Protein AF-C8X3F0-F1 (afdb_monomer_lite)

Foldseek 3Di:
DDPVLVVLLVVCVVPDVLSVVLVVLLVVLVVVLVVVVPDPDDDPVRVVVNVVSVVVNVVSVVVSVVVSVVVVVVVD

pLDDT: mean 92.89, std 4.45, range [70.44, 96.69]

Organism: Desulfohalobium retbaense (strain ATCC 49708 / DSM 5692 / JCM 16813 / HR100) (NCBI:txid485915)

Radius of gyration: 14.72 Å; chains: 1; bounding box: 39×18×36 Å

Structure (mmCIF, N/CA/C/O backbone):
data_AF-C8X3F0-F1
#
_entry.id   AF-C8X3F0-F1
#
loop_
_atom_site.group_PDB
_atom_site.id
_atom_site.type_symbol
_atom_site.label_atom_id
_atom_site.label_alt_id
_atom_site.label_comp_id
_atom_site.label_asym_id
_atom_site.label_entity_id
_atom_site.label_seq_id
_atom_site.pdbx_PDB_ins_code
_atom_site.Cartn_x
_atom_site.Cartn_y
_atom_site.Cartn_z
_atom_site.occupancy
_atom_site.B_iso_or_equiv
_atom_site.auth_seq_id
_atom_site.auth_comp_id
_atom_site.auth_asym_id
_atom_site.auth_atom_id
_atom_site.pdbx_PDB_model_num
ATOM 1 N N . MET A 1 1 ? 4.767 5.156 0.391 1.00 74.31 1 MET A N 1
ATOM 2 C CA . MET A 1 1 ? 5.841 4.551 -0.415 1.00 74.31 1 MET A CA 1
ATOM 3 C C . MET A 1 1 ? 6.920 5.596 -0.601 1.00 74.31 1 MET A C 1
ATOM 5 O O . MET A 1 1 ? 6.628 6.776 -0.446 1.00 74.31 1 MET A O 1
ATOM 9 N N . GLU A 1 2 ? 8.147 5.165 -0.817 1.00 86.69 2 GLU A N 1
ATOM 10 C CA . GLU A 1 2 ? 9.283 5.980 -1.209 1.00 86.69 2 GLU A CA 1
ATOM 11 C C . GLU A 1 2 ? 9.136 6.428 -2.669 1.00 86.69 2 GLU A C 1
ATOM 13 O O . GLU A 1 2 ? 8.425 5.814 -3.466 1.00 86.69 2 GLU A O 1
ATOM 18 N N . GLN A 1 3 ? 9.814 7.518 -3.030 1.00 87.81 3 GLN A N 1
ATOM 19 C CA . GLN A 1 3 ? 9.650 8.147 -4.342 1.00 87.81 3 GLN A CA 1
ATOM 20 C C . GLN A 1 3 ? 10.059 7.228 -5.506 1.00 87.81 3 GLN A C 1
ATOM 22 O O . GLN A 1 3 ? 9.406 7.242 -6.545 1.00 87.81 3 GLN A O 1
ATOM 27 N N . TYR A 1 4 ? 11.108 6.417 -5.341 1.00 86.81 4 TYR A N 1
ATOM 28 C CA . TYR A 1 4 ? 11.562 5.504 -6.397 1.00 86.81 4 TYR A CA 1
ATOM 29 C C . TYR A 1 4 ? 10.570 4.359 -6.643 1.00 86.81 4 TYR A C 1
ATOM 31 O O . TYR A 1 4 ? 10.451 3.898 -7.771 1.00 86.81 4 TYR A O 1
ATOM 39 N N . GLU A 1 5 ? 9.837 3.910 -5.616 1.00 89.56 5 GLU A N 1
ATOM 40 C CA . GLU A 1 5 ? 8.806 2.880 -5.779 1.00 89.56 5 GLU A CA 1
ATOM 41 C C . GLU A 1 5 ? 7.702 3.405 -6.703 1.00 89.56 5 GLU A C 1
ATOM 43 O O . GLU A 1 5 ? 7.267 2.710 -7.614 1.00 89.56 5 GLU A O 1
ATOM 48 N N . LEU A 1 6 ? 7.298 4.667 -6.513 1.00 91.81 6 LEU A N 1
ATOM 49 C CA . LEU A 1 6 ? 6.299 5.331 -7.353 1.00 91.81 6 LEU A CA 1
ATOM 50 C C . LEU A 1 6 ? 6.779 5.520 -8.797 1.00 91.81 6 LEU A C 1
ATOM 52 O O . LEU A 1 6 ? 5.985 5.366 -9.726 1.00 91.81 6 LEU A O 1
ATOM 56 N N . ASP A 1 7 ? 8.061 5.832 -8.990 1.00 92.69 7 ASP A N 1
ATOM 57 C CA . ASP A 1 7 ? 8.665 5.953 -10.321 1.00 92.69 7 ASP A CA 1
ATOM 58 C C . ASP A 1 7 ? 8.650 4.608 -11.062 1.00 92.69 7 ASP A C 1
ATOM 60 O O . ASP A 1 7 ? 8.145 4.519 -12.181 1.00 92.69 7 ASP A O 1
ATOM 64 N N . LEU A 1 8 ? 9.078 3.533 -10.391 1.00 93.00 8 LEU A N 1
ATOM 65 C CA . LEU A 1 8 ? 9.056 2.179 -10.945 1.00 93.00 8 LEU A CA 1
ATOM 66 C C . LEU A 1 8 ? 7.629 1.702 -11.248 1.00 93.00 8 LEU A C 1
ATOM 68 O O . LEU A 1 8 ? 7.396 1.124 -12.306 1.00 93.00 8 LEU A O 1
ATOM 72 N N . ILE A 1 9 ? 6.660 1.983 -10.372 1.00 93.88 9 ILE A N 1
ATOM 73 C CA . ILE A 1 9 ? 5.242 1.676 -10.622 1.00 93.88 9 ILE A CA 1
ATOM 74 C C . ILE A 1 9 ? 4.733 2.431 -11.849 1.00 93.88 9 ILE A C 1
ATOM 76 O O . ILE A 1 9 ? 4.043 1.850 -12.678 1.00 93.88 9 ILE A O 1
ATOM 80 N N . THR A 1 10 ? 5.078 3.710 -11.990 1.00 93.12 10 THR A N 1
ATOM 81 C CA . THR A 1 10 ? 4.651 4.521 -13.141 1.00 93.12 10 THR A CA 1
ATOM 82 C C . THR A 1 10 ? 5.279 4.013 -14.437 1.00 93.12 10 THR A C 1
ATOM 84 O O . THR A 1 10 ? 4.630 3.972 -15.475 1.00 93.12 10 THR A O 1
ATOM 87 N N . LYS A 1 11 ? 6.543 3.595 -14.377 1.00 93.12 11 LYS A N 1
ATOM 88 C CA . LYS A 1 11 ? 7.307 3.121 -15.530 1.00 93.12 11 LYS A CA 1
ATOM 89 C C . LYS A 1 11 ? 6.901 1.722 -15.991 1.00 93.12 11 LYS A C 1
ATOM 91 O O . LYS A 1 11 ? 6.810 1.477 -17.193 1.00 93.12 11 LYS A O 1
ATOM 96 N N . TYR A 1 12 ? 6.684 0.807 -15.047 1.00 93.69 12 TYR A N 1
ATOM 97 C CA . TYR A 1 12 ? 6.439 -0.608 -15.329 1.00 93.69 12 TYR A CA 1
ATOM 98 C C . TYR A 1 12 ? 4.986 -1.037 -15.142 1.00 93.69 12 TYR A C 1
ATOM 100 O O . TYR A 1 12 ? 4.627 -2.107 -15.617 1.00 93.69 12 TYR A O 1
ATOM 108 N N . GLY A 1 13 ? 4.126 -0.224 -14.529 1.00 91.38 13 GLY A N 1
ATOM 109 C CA . GLY A 1 13 ? 2.721 -0.567 -14.294 1.00 91.38 13 GLY A CA 1
ATOM 110 C C . GLY A 1 13 ? 1.914 -0.801 -15.574 1.00 91.38 13 GLY A C 1
ATOM 111 O O . GLY A 1 13 ? 0.996 -1.610 -15.575 1.00 91.38 13 GLY A O 1
ATOM 112 N N . ASP A 1 14 ? 2.269 -0.165 -16.691 1.00 89.56 14 ASP A N 1
ATOM 113 C CA . ASP A 1 14 ? 1.634 -0.451 -17.986 1.00 89.56 14 ASP A CA 1
ATOM 114 C C . ASP A 1 14 ? 2.188 -1.712 -18.674 1.00 89.56 14 ASP A C 1
ATOM 116 O O . ASP A 1 14 ? 1.544 -2.265 -19.564 1.00 89.56 14 ASP A O 1
ATOM 120 N N . GLN A 1 15 ? 3.376 -2.175 -18.274 1.00 91.19 15 GLN A N 1
ATOM 121 C CA . GLN A 1 15 ? 4.078 -3.303 -18.900 1.00 91.19 15 GLN A CA 1
ATOM 122 C C . GLN A 1 15 ? 3.925 -4.607 -18.113 1.00 91.19 15 GLN A C 1
ATOM 124 O O . GLN A 1 15 ? 3.875 -5.679 -18.713 1.00 91.19 15 GLN A O 1
ATOM 129 N N . ASP A 1 16 ? 3.855 -4.520 -16.784 1.00 93.19 16 ASP A N 1
ATOM 130 C CA . ASP A 1 16 ? 3.662 -5.644 -15.878 1.00 93.19 16 ASP A CA 1
ATOM 131 C C . ASP A 1 16 ? 2.264 -5.577 -15.238 1.00 93.19 16 ASP A C 1
ATOM 133 O O . ASP A 1 16 ? 2.027 -4.777 -14.321 1.00 93.19 16 ASP A O 1
ATOM 137 N N . PRO A 1 17 ? 1.332 -6.445 -15.677 1.00 92.81 17 PRO A N 1
ATOM 138 C CA . PRO A 1 17 ? 0.004 -6.549 -15.087 1.00 92.81 17 PRO A CA 1
ATOM 139 C C . PRO A 1 17 ? 0.022 -6.816 -13.577 1.00 92.81 17 PRO A C 1
ATOM 141 O O . PRO A 1 17 ? -0.911 -6.411 -12.891 1.00 92.81 17 PRO A O 1
ATOM 144 N N . GLN A 1 18 ? 1.065 -7.463 -13.044 1.00 93.75 18 GLN A N 1
ATOM 145 C CA . GLN A 1 18 ? 1.175 -7.743 -11.611 1.00 93.75 18 GLN A CA 1
ATOM 146 C C . GLN A 1 18 ? 1.454 -6.471 -10.808 1.00 93.75 18 GLN A C 1
ATOM 148 O O . GLN A 1 18 ? 0.826 -6.259 -9.771 1.00 93.75 18 GLN A O 1
ATOM 153 N N . ILE A 1 19 ? 2.346 -5.595 -11.294 1.00 94.56 19 ILE A N 1
ATOM 154 C CA . ILE A 1 19 ? 2.582 -4.277 -10.678 1.00 94.56 19 ILE A CA 1
ATOM 155 C C . ILE A 1 19 ? 1.285 -3.476 -10.685 1.00 94.56 19 ILE A C 1
ATOM 157 O O . ILE A 1 19 ? 0.918 -2.894 -9.663 1.00 94.56 19 ILE A O 1
ATOM 161 N N . LYS A 1 20 ? 0.578 -3.478 -11.820 1.00 94.62 20 LYS A N 1
ATOM 162 C CA . LYS A 1 20 ? -0.697 -2.776 -11.960 1.00 94.62 20 LYS A CA 1
ATOM 163 C C . LYS A 1 20 ? -1.731 -3.264 -10.956 1.00 94.62 20 LYS A C 1
ATOM 165 O O . LYS A 1 20 ? -2.270 -2.455 -10.211 1.00 94.62 20 LYS A O 1
ATOM 170 N N . GLU A 1 21 ? -1.963 -4.572 -10.898 1.00 95.62 21 GLU A N 1
ATOM 171 C CA . GLU A 1 21 ? -2.969 -5.170 -10.019 1.00 95.62 21 GLU A CA 1
ATOM 172 C C . GLU A 1 21 ? -2.653 -4.910 -8.540 1.00 95.62 21 GLU A C 1
ATOM 174 O O . GLU A 1 21 ? -3.521 -4.464 -7.788 1.00 95.62 21 GLU A O 1
ATOM 179 N N . LEU A 1 22 ? -1.396 -5.103 -8.123 1.00 95.31 22 LEU A N 1
ATOM 180 C CA . LEU A 1 22 ? -0.960 -4.832 -6.749 1.00 95.31 22 LEU A CA 1
ATOM 181 C C . LEU A 1 22 ? -1.083 -3.346 -6.386 1.00 95.31 22 LEU A C 1
ATOM 183 O O . LEU A 1 22 ? -1.431 -3.008 -5.251 1.00 95.31 22 LEU A O 1
ATOM 187 N N . TRP A 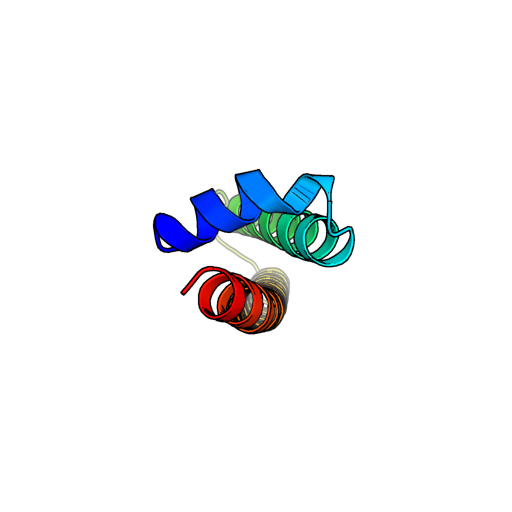1 23 ? -0.811 -2.451 -7.336 1.00 95.12 23 TRP A N 1
ATOM 188 C CA . TRP A 1 23 ? -0.954 -1.013 -7.137 1.00 95.12 23 TRP A CA 1
ATOM 189 C C . TRP A 1 23 ? -2.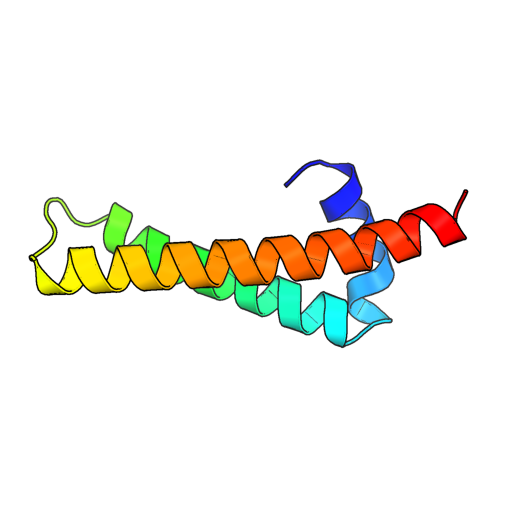421 -0.575 -7.070 1.00 95.12 23 TRP A C 1
ATOM 191 O O . TRP A 1 23 ? -2.798 0.200 -6.189 1.00 95.12 23 TRP A O 1
ATOM 201 N N . GLU A 1 24 ? -3.280 -1.109 -7.934 1.00 95.38 24 GLU A N 1
ATOM 202 C CA . GLU A 1 24 ? -4.722 -0.863 -7.886 1.00 95.38 24 GLU A CA 1
ATOM 203 C C . GLU A 1 24 ? -5.341 -1.405 -6.589 1.00 95.38 24 GLU A C 1
ATOM 205 O O . GLU A 1 24 ? -6.138 -0.707 -5.952 1.00 95.38 24 GLU A O 1
ATOM 210 N N . GLU A 1 25 ? -4.927 -2.595 -6.137 1.00 95.44 25 GLU A N 1
ATOM 211 C CA . GLU A 1 25 ? -5.323 -3.140 -4.835 1.00 95.44 25 GLU A CA 1
ATOM 212 C C . GLU A 1 25 ? -4.884 -2.208 -3.698 1.00 95.44 25 GLU A C 1
ATOM 214 O O . GLU A 1 25 ? -5.691 -1.884 -2.822 1.00 95.44 25 GLU A O 1
ATOM 219 N N . HIS A 1 26 ? -3.639 -1.717 -3.730 1.00 94.81 26 HIS A N 1
ATOM 220 C CA . HIS A 1 26 ? -3.135 -0.765 -2.743 1.00 94.81 26 HIS A CA 1
ATOM 221 C C . HIS A 1 26 ? -4.026 0.478 -2.649 1.00 94.81 26 HIS A C 1
ATOM 223 O O . HIS A 1 26 ? -4.494 0.814 -1.559 1.00 94.81 26 HIS A O 1
ATOM 229 N N . LEU A 1 27 ? -4.303 1.127 -3.785 1.00 94.62 27 LEU A N 1
ATOM 230 C CA . LEU A 1 27 ? -5.143 2.326 -3.854 1.00 94.62 27 LEU A CA 1
ATOM 231 C C . LEU A 1 27 ? -6.579 2.052 -3.391 1.00 94.62 27 LEU A C 1
ATOM 233 O O . LEU A 1 27 ? -7.192 2.889 -2.727 1.00 94.62 27 LEU A O 1
ATOM 237 N N . SER A 1 28 ? -7.124 0.880 -3.719 1.00 96.25 28 SER A N 1
ATOM 238 C CA . SER A 1 28 ? -8.465 0.474 -3.294 1.00 96.25 28 SER A CA 1
ATOM 239 C C . SER A 1 28 ? -8.555 0.328 -1.771 1.00 96.25 28 SER A C 1
ATOM 241 O O . SER A 1 28 ? -9.460 0.881 -1.142 1.00 96.25 28 SER A O 1
ATOM 243 N N . LEU A 1 29 ? -7.567 -0.332 -1.157 1.00 95.25 29 LEU A N 1
ATOM 244 C CA . LEU A 1 29 ? -7.485 -0.492 0.296 1.00 95.25 29 LEU A CA 1
ATOM 245 C C . LEU A 1 29 ? -7.223 0.842 1.012 1.00 95.25 29 LEU A C 1
ATOM 247 O O . LEU A 1 29 ? -7.739 1.047 2.111 1.00 95.25 29 LEU A O 1
ATOM 251 N N . GLU A 1 30 ? -6.461 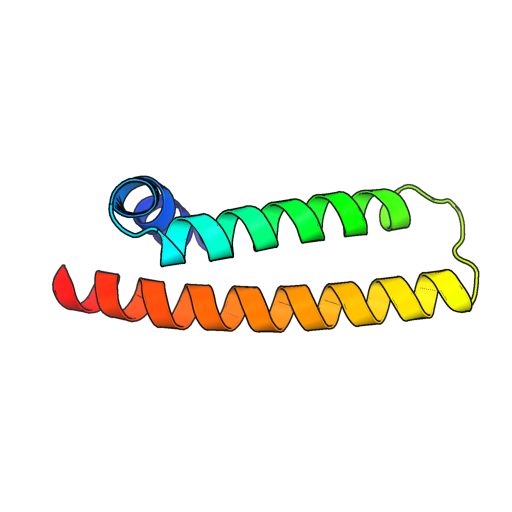1.767 0.415 1.00 94.69 30 GLU A N 1
ATOM 252 C CA . GLU A 1 30 ? -6.308 3.127 0.955 1.00 94.69 30 GLU A CA 1
ATOM 253 C C . GLU A 1 30 ? -7.636 3.876 0.991 1.00 94.69 30 GLU A C 1
ATOM 255 O O . GLU A 1 30 ? -8.030 4.346 2.059 1.00 94.69 30 GLU A O 1
ATOM 260 N N . ARG A 1 31 ? -8.377 3.889 -0.122 1.00 95.88 31 ARG A N 1
ATOM 261 C CA . ARG A 1 31 ? -9.704 4.520 -0.188 1.00 95.88 31 ARG A CA 1
ATOM 262 C C . ARG A 1 31 ? -10.674 3.920 0.823 1.00 95.88 31 ARG A C 1
ATOM 264 O O . ARG A 1 31 ? -11.493 4.631 1.403 1.00 95.88 31 ARG A O 1
ATOM 271 N N . GLU A 1 32 ? -10.610 2.609 1.036 1.00 94.19 32 GLU A N 1
ATOM 272 C CA . GLU A 1 32 ? -11.450 1.942 2.026 1.00 94.19 32 GLU A CA 1
ATOM 273 C C . GLU A 1 32 ? -11.077 2.359 3.457 1.00 94.19 32 GLU A C 1
ATOM 275 O O . GLU A 1 32 ? -11.960 2.695 4.246 1.00 94.19 32 GLU A O 1
ATOM 280 N N . LEU A 1 33 ? -9.781 2.451 3.780 1.00 95.06 33 LEU A N 1
ATOM 281 C CA . LEU A 1 33 ? -9.315 2.969 5.071 1.00 95.06 33 LEU A CA 1
ATOM 282 C C . LEU A 1 33 ? -9.688 4.435 5.295 1.00 95.06 33 LEU A C 1
ATOM 284 O O . LEU A 1 33 ? -10.047 4.790 6.418 1.00 95.06 33 LEU A O 1
ATOM 288 N N . GLU A 1 34 ? -9.650 5.273 4.259 1.00 95.31 34 GLU A N 1
ATOM 289 C CA . GLU A 1 34 ? -10.079 6.671 4.346 1.00 95.31 34 GLU A CA 1
ATOM 290 C C . GLU A 1 34 ? -11.555 6.787 4.743 1.00 95.31 34 GLU A C 1
ATOM 292 O O . GLU A 1 34 ? -11.915 7.650 5.544 1.00 95.31 34 GLU A O 1
ATOM 297 N N . ARG A 1 35 ? -12.424 5.886 4.266 1.00 94.25 35 ARG A N 1
ATOM 298 C CA . ARG A 1 35 ? -13.840 5.863 4.680 1.00 94.25 35 ARG A CA 1
ATOM 299 C C . ARG A 1 35 ? -14.003 5.603 6.174 1.00 94.25 35 ARG A C 1
ATOM 301 O O . ARG A 1 35 ? -14.908 6.166 6.783 1.00 94.25 35 ARG A O 1
ATOM 308 N N . PHE A 1 36 ? -13.147 4.769 6.762 1.00 93.69 36 PHE A N 1
ATOM 309 C CA . PHE A 1 36 ? -13.132 4.548 8.209 1.00 93.69 36 PHE A CA 1
ATOM 310 C C . PHE A 1 36 ? -12.494 5.723 8.957 1.00 93.69 36 PHE A C 1
ATOM 312 O O . PHE A 1 36 ? -13.005 6.122 9.997 1.00 93.69 36 PHE A O 1
ATOM 319 N N . ALA A 1 37 ? -11.427 6.319 8.421 1.00 90.38 37 ALA A N 1
ATOM 320 C CA . ALA A 1 37 ? -10.738 7.452 9.041 1.00 90.38 37 ALA A CA 1
ATOM 321 C C . ALA A 1 37 ? -11.597 8.728 9.109 1.00 90.38 37 ALA A C 1
ATOM 323 O O . ALA A 1 37 ? -11.439 9.519 10.032 1.00 90.38 37 ALA A O 1
ATOM 324 N N . ASN A 1 38 ? -12.521 8.914 8.162 1.00 94.50 38 ASN A N 1
ATOM 325 C CA . ASN A 1 38 ? -13.449 10.049 8.146 1.00 94.50 38 ASN A CA 1
ATOM 326 C C . ASN A 1 38 ? -14.616 9.915 9.142 1.00 94.50 38 ASN A C 1
ATOM 328 O O . ASN A 1 38 ? -15.388 10.860 9.312 1.00 94.50 38 ASN A O 1
ATOM 332 N N . LYS A 1 39 ? -14.788 8.757 9.790 1.00 93.62 39 LYS A N 1
ATOM 333 C CA . LYS A 1 39 ? -15.847 8.571 10.786 1.00 93.62 39 LYS A CA 1
ATOM 334 C C . LYS A 1 39 ? -15.400 9.131 12.142 1.00 93.62 39 LYS A C 1
ATOM 336 O O . LYS A 1 39 ? -14.273 8.874 12.556 1.00 93.62 39 LYS A O 1
ATOM 341 N N . PRO A 1 40 ? -16.281 9.836 12.878 1.00 91.88 40 PRO A N 1
ATOM 342 C CA . PRO A 1 40 ? -15.946 10.375 14.198 1.00 91.88 40 PRO A CA 1
ATOM 343 C C . PRO A 1 40 ? -15.701 9.280 15.247 1.00 91.88 40 PRO A C 1
ATOM 345 O O . PRO A 1 40 ? -14.975 9.498 16.212 1.00 91.88 40 PRO A O 1
ATOM 348 N N . PHE A 1 41 ? -16.305 8.106 15.065 1.00 93.31 41 PHE A N 1
ATOM 349 C CA . PHE A 1 41 ? -16.080 6.910 15.868 1.00 93.31 41 PHE A CA 1
ATOM 350 C C . PHE A 1 41 ? -16.335 5.666 15.013 1.00 93.31 41 PHE A C 1
ATOM 352 O O . PHE A 1 41 ? -17.085 5.717 14.036 1.00 93.31 41 PHE A O 1
ATOM 359 N N . LEU A 1 42 ? -15.714 4.551 15.393 1.00 95.00 42 LEU A N 1
ATOM 360 C CA . LEU A 1 42 ? -15.904 3.243 14.770 1.00 95.00 42 LEU A CA 1
ATOM 361 C C . LEU A 1 42 ? -16.567 2.301 15.775 1.00 95.00 42 LEU A C 1
ATOM 363 O O . LEU A 1 42 ? -16.228 2.312 16.956 1.00 95.00 42 LEU A O 1
ATOM 367 N N . SER A 1 43 ? -17.507 1.481 15.313 1.00 96.12 43 SER A N 1
ATOM 368 C CA . SER A 1 43 ? -18.010 0.342 16.086 1.00 96.12 43 SER A CA 1
ATOM 369 C C . SER A 1 43 ? -16.946 -0.763 16.205 1.00 96.12 43 SER A C 1
ATOM 371 O O . SER A 1 43 ? -16.045 -0.839 15.364 1.00 96.12 43 SER A O 1
ATOM 373 N N . PRO A 1 44 ? -17.061 -1.689 17.177 1.00 95.69 44 PRO A N 1
ATOM 374 C CA . PRO A 1 44 ? -16.117 -2.804 17.325 1.00 95.69 44 PRO A CA 1
ATOM 375 C C . PRO A 1 44 ? -15.956 -3.662 16.058 1.00 95.69 44 PRO A C 1
ATOM 377 O O . PRO A 1 44 ? -14.877 -4.193 15.773 1.00 95.69 44 PRO A O 1
ATOM 380 N N . GLN A 1 45 ? -17.031 -3.796 15.278 1.00 95.69 45 GLN A N 1
ATOM 381 C CA . GLN A 1 45 ? -17.031 -4.489 13.993 1.00 95.69 45 GLN A CA 1
ATOM 382 C C . GLN A 1 45 ? -16.206 -3.716 12.961 1.00 95.69 45 GLN A C 1
ATOM 384 O O . GLN A 1 45 ? -15.336 -4.297 12.316 1.00 95.69 45 GLN A O 1
ATOM 389 N N . GLU A 1 46 ? -16.418 -2.406 12.850 1.00 94.81 46 GLU A N 1
ATOM 390 C CA . GLU A 1 46 ? -15.675 -1.549 11.921 1.00 94.81 46 GLU A CA 1
ATOM 391 C C . GLU A 1 46 ? -14.194 -1.439 12.294 1.00 94.81 46 GLU A C 1
ATOM 393 O O . GLU A 1 46 ? -13.338 -1.454 11.415 1.00 94.81 46 GLU A O 1
ATOM 398 N N . GLU A 1 47 ? -13.859 -1.394 13.585 1.00 95.12 47 GLU A N 1
ATOM 399 C CA . GLU A 1 47 ? -12.470 -1.468 14.045 1.00 95.12 47 GLU A CA 1
ATOM 400 C C . GLU A 1 47 ? -11.803 -2.787 13.640 1.00 95.12 47 GLU A C 1
ATOM 402 O O . GLU A 1 47 ? -10.631 -2.806 13.248 1.00 95.12 47 GLU A O 1
ATOM 407 N N . SER A 1 48 ? -12.540 -3.898 13.725 1.00 96.19 48 SER A N 1
ATOM 408 C CA . SER A 1 48 ? -12.045 -5.212 13.307 1.00 96.19 48 SER A CA 1
ATOM 409 C C . SER A 1 48 ? -11.818 -5.252 11.796 1.00 96.19 48 SER A C 1
ATOM 411 O O . SER A 1 48 ? -10.722 -5.608 11.363 1.00 96.19 48 SER A O 1
ATOM 413 N N . GLN A 1 49 ? -12.779 -4.768 11.005 1.00 95.50 49 GLN A N 1
ATOM 414 C CA . GLN A 1 49 ? -12.641 -4.646 9.550 1.00 95.50 49 GLN A CA 1
ATOM 415 C C . GLN A 1 49 ? -11.467 -3.738 9.164 1.00 95.50 49 GLN A C 1
ATOM 417 O O . GLN A 1 49 ? -10.635 -4.114 8.341 1.00 95.50 49 GLN A O 1
ATOM 422 N N . MET A 1 50 ? -11.320 -2.576 9.810 1.00 95.94 50 MET A N 1
ATOM 423 C CA . MET A 1 50 ? -10.196 -1.666 9.576 1.00 95.94 50 MET A CA 1
ATOM 424 C C . MET A 1 50 ? -8.850 -2.355 9.846 1.00 95.94 50 MET A C 1
ATOM 426 O O . MET A 1 50 ? -7.889 -2.161 9.098 1.00 95.94 50 MET A O 1
ATOM 430 N N . LYS A 1 51 ? -8.757 -3.179 10.899 1.00 96.00 51 LYS A N 1
ATOM 431 C CA . LYS A 1 51 ? -7.551 -3.971 11.194 1.00 96.00 51 LYS A CA 1
ATOM 432 C C . LYS A 1 51 ? -7.278 -5.011 10.108 1.00 96.00 51 LYS A C 1
ATOM 434 O O . LYS A 1 51 ? -6.121 -5.172 9.720 1.00 96.00 51 LYS A O 1
ATOM 439 N N . GLU A 1 52 ? -8.300 -5.696 9.606 1.00 96.38 52 GLU A N 1
ATOM 440 C CA . GLU A 1 52 ? -8.153 -6.654 8.504 1.00 96.38 52 GLU A CA 1
ATOM 441 C C . GLU A 1 52 ? -7.677 -5.976 7.216 1.00 96.38 52 GLU A C 1
ATOM 443 O O . GLU A 1 52 ? -6.729 -6.446 6.585 1.00 96.38 52 GLU A O 1
ATOM 448 N N . ILE A 1 53 ? -8.247 -4.820 6.876 1.00 95.88 53 ILE A N 1
ATOM 449 C CA . ILE A 1 53 ? -7.846 -4.027 5.707 1.00 95.88 53 ILE A CA 1
ATOM 450 C C . ILE A 1 53 ? -6.394 -3.560 5.843 1.00 95.88 53 ILE A C 1
ATOM 452 O O . ILE A 1 53 ? -5.615 -3.698 4.902 1.00 95.88 53 ILE A O 1
ATOM 456 N N . LYS A 1 54 ? -5.977 -3.086 7.026 1.00 95.38 54 LYS A N 1
ATOM 457 C CA . LYS A 1 54 ? -4.572 -2.721 7.291 1.00 95.38 54 LYS A CA 1
ATOM 458 C C . LYS A 1 54 ? -3.620 -3.902 7.096 1.00 95.38 54 LYS A C 1
ATOM 460 O O . LYS A 1 54 ? -2.554 -3.721 6.512 1.00 95.38 54 LYS A O 1
ATOM 465 N N . LYS A 1 55 ? -3.995 -5.105 7.549 1.00 96.69 55 LYS A N 1
ATOM 466 C CA . LYS A 1 55 ? -3.195 -6.326 7.343 1.00 96.69 55 LYS A CA 1
ATOM 467 C C . LYS A 1 55 ? -3.078 -6.678 5.862 1.00 96.69 55 LYS A C 1
ATOM 469 O O . LYS A 1 55 ? -1.972 -6.930 5.393 1.00 96.69 55 LYS A O 1
ATOM 474 N N . ARG A 1 56 ? -4.194 -6.650 5.126 1.00 95.00 56 ARG A N 1
ATOM 475 C CA . ARG A 1 56 ? -4.211 -6.886 3.674 1.00 95.00 56 ARG A CA 1
ATOM 476 C C . ARG A 1 56 ? -3.337 -5.874 2.941 1.00 95.00 56 ARG A C 1
ATOM 478 O O . ARG A 1 56 ? -2.474 -6.272 2.169 1.00 95.00 56 ARG A O 1
ATOM 485 N N . LYS A 1 57 ? -3.477 -4.587 3.270 1.00 94.12 57 LYS A N 1
ATOM 486 C CA . LYS A 1 57 ? -2.674 -3.508 2.684 1.00 94.12 57 LYS A CA 1
ATOM 487 C C . LYS A 1 57 ? -1.184 -3.710 2.945 1.00 94.12 57 LYS A C 1
ATOM 489 O O . LYS A 1 57 ? -0.381 -3.506 2.042 1.00 94.12 57 LYS A O 1
ATOM 494 N N . LEU A 1 58 ? -0.808 -4.107 4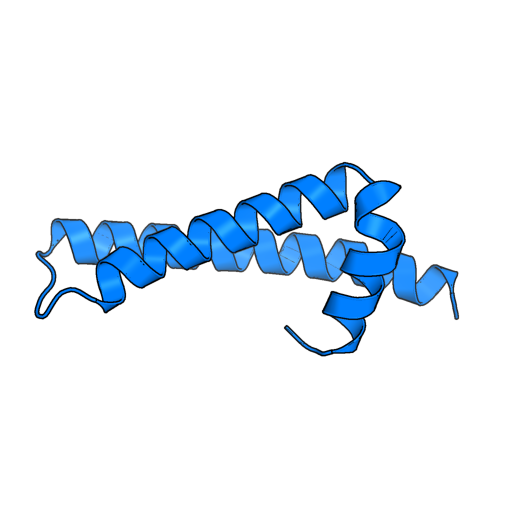.163 1.00 95.44 58 LEU A N 1
ATOM 495 C CA . LEU A 1 58 ? 0.587 -4.391 4.493 1.00 95.44 58 LEU A CA 1
ATOM 496 C C . LEU A 1 58 ? 1.129 -5.553 3.652 1.00 95.44 58 LEU A C 1
ATOM 498 O O . LEU A 1 58 ? 2.188 -5.411 3.055 1.00 95.44 58 LEU A O 1
ATOM 502 N N . ALA A 1 59 ? 0.381 -6.654 3.551 1.00 95.12 59 ALA A N 1
ATOM 503 C CA . ALA A 1 59 ? 0.784 -7.810 2.755 1.00 95.12 59 ALA A CA 1
ATOM 504 C C . ALA A 1 59 ? 0.911 -7.480 1.256 1.00 95.12 59 ALA A C 1
ATOM 506 O O . ALA A 1 59 ? 1.898 -7.862 0.632 1.00 95.12 59 ALA A O 1
ATOM 507 N N . GLY A 1 60 ? -0.052 -6.748 0.686 1.00 93.69 60 GLY A N 1
ATOM 508 C CA . GLY A 1 60 ? -0.003 -6.295 -0.708 1.00 93.69 60 GLY A CA 1
ATOM 509 C C . GLY A 1 60 ? 1.163 -5.340 -0.965 1.00 93.69 60 GLY A C 1
ATOM 510 O O . GLY A 1 60 ? 1.888 -5.500 -1.943 1.00 93.69 60 GLY A O 1
ATOM 511 N N . LYS A 1 61 ? 1.421 -4.407 -0.036 1.00 93.06 61 LYS A N 1
ATOM 512 C CA . LYS A 1 61 ? 2.580 -3.508 -0.108 1.00 93.06 61 LYS A CA 1
ATOM 513 C C . LYS A 1 61 ? 3.899 -4.284 -0.095 1.00 93.06 61 LYS A C 1
ATOM 515 O O . LYS A 1 61 ? 4.759 -3.974 -0.907 1.00 93.06 61 LYS A O 1
ATOM 520 N N . SER A 1 62 ? 4.061 -5.269 0.790 1.00 94.69 62 SER A N 1
ATOM 521 C CA . SER A 1 62 ? 5.281 -6.087 0.838 1.00 94.69 62 SER A CA 1
ATOM 522 C C . SER A 1 62 ? 5.517 -6.825 -0.480 1.00 94.69 62 SER A C 1
ATOM 524 O O . SER A 1 62 ? 6.604 -6.737 -1.029 1.00 94.69 62 SER A O 1
ATOM 526 N N . LYS A 1 63 ? 4.476 -7.443 -1.053 1.00 95.19 63 LYS A N 1
ATOM 527 C CA . LYS A 1 63 ? 4.579 -8.099 -2.368 1.00 95.19 63 LYS A CA 1
ATOM 528 C C . LYS A 1 63 ? 4.975 -7.131 -3.481 1.00 95.19 63 LYS A C 1
ATOM 530 O O . LYS A 1 63 ? 5.799 -7.470 -4.323 1.00 95.19 63 LYS A O 1
ATOM 535 N N . LEU A 1 64 ? 4.382 -5.935 -3.489 1.00 94.25 64 LEU A N 1
ATOM 536 C CA . LEU A 1 64 ? 4.726 -4.900 -4.459 1.00 94.25 64 LEU A CA 1
ATOM 537 C C . LEU A 1 64 ? 6.181 -4.451 -4.282 1.00 94.25 64 LEU A C 1
ATOM 539 O O . LEU A 1 64 ? 6.889 -4.301 -5.266 1.00 94.25 64 LEU A O 1
ATOM 543 N N . GLN A 1 65 ? 6.647 -4.304 -3.042 1.00 93.56 65 GLN A N 1
ATOM 544 C CA . GLN A 1 65 ? 8.038 -3.972 -2.734 1.00 93.56 65 GLN A CA 1
ATOM 545 C C . GLN A 1 65 ? 9.024 -5.015 -3.249 1.00 93.56 65 GLN A C 1
ATOM 547 O O . GLN A 1 65 ? 9.970 -4.650 -3.944 1.00 93.56 65 GLN A O 1
ATOM 552 N N . ASP A 1 66 ? 8.772 -6.293 -2.967 1.00 94.50 66 ASP A N 1
ATOM 553 C CA . ASP A 1 66 ? 9.610 -7.392 -3.450 1.00 94.50 66 ASP A CA 1
ATOM 554 C C . ASP A 1 66 ? 9.682 -7.392 -4.985 1.00 94.50 66 ASP A C 1
ATOM 556 O O . ASP A 1 66 ? 10.758 -7.524 -5.567 1.00 94.50 66 ASP A O 1
ATOM 560 N N . LEU A 1 67 ? 8.546 -7.165 -5.654 1.00 94.06 67 LEU A N 1
ATOM 561 C CA . LEU A 1 67 ? 8.484 -7.085 -7.111 1.00 94.06 67 LEU A CA 1
ATOM 562 C C . LEU A 1 67 ? 9.290 -5.896 -7.654 1.00 94.06 67 LEU A C 1
ATOM 564 O O . LEU A 1 67 ? 10.107 -6.066 -8.556 1.00 94.06 67 LEU A O 1
ATOM 568 N N . LEU A 1 68 ? 9.104 -4.697 -7.098 1.00 93.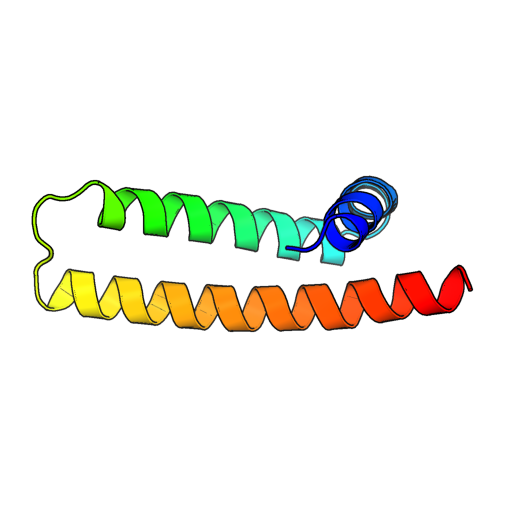44 68 LEU A N 1
ATOM 569 C CA . LEU A 1 68 ? 9.824 -3.496 -7.533 1.00 93.44 68 LEU A CA 1
ATOM 570 C C . LEU A 1 68 ? 11.330 -3.592 -7.260 1.00 93.44 68 LEU A C 1
ATOM 572 O O . LEU A 1 68 ? 12.120 -3.042 -8.028 1.00 93.44 68 LEU A O 1
ATOM 576 N N . GLU A 1 69 ? 11.748 -4.301 -6.210 1.00 93.12 69 GLU A N 1
ATOM 577 C CA . GLU A 1 69 ? 13.164 -4.545 -5.942 1.00 93.12 69 GLU A CA 1
ATOM 578 C C . GLU A 1 69 ? 13.820 -5.363 -7.065 1.00 93.12 69 GLU A C 1
ATOM 580 O O . GLU A 1 69 ? 14.934 -5.048 -7.488 1.00 93.12 69 GLU A O 1
ATOM 585 N N . GLU A 1 70 ? 13.120 -6.355 -7.615 1.00 91.88 70 GLU A N 1
ATOM 586 C CA . GLU A 1 70 ? 13.610 -7.126 -8.761 1.00 91.88 70 GLU A CA 1
ATOM 587 C C . GLU A 1 70 ? 13.756 -6.255 -10.014 1.00 91.88 70 GLU A C 1
ATOM 589 O O . GLU A 1 70 ? 14.748 -6.371 -10.736 1.00 91.88 70 GLU A O 1
ATOM 594 N N . TYR A 1 71 ? 12.821 -5.330 -10.254 1.00 90.50 71 TYR A N 1
ATOM 595 C CA . TYR A 1 71 ? 12.950 -4.343 -11.330 1.00 90.50 71 TYR A CA 1
ATOM 596 C C . TYR A 1 71 ? 14.135 -3.408 -11.101 1.00 90.50 71 TYR A C 1
ATOM 598 O O . TYR A 1 71 ? 14.946 -3.218 -12.004 1.00 90.50 71 TYR A O 1
ATOM 606 N N . ARG A 1 72 ? 14.305 -2.903 -9.877 1.00 89.50 72 ARG A N 1
ATOM 607 C CA . ARG A 1 72 ? 15.445 -2.059 -9.509 1.00 89.50 72 ARG A CA 1
ATOM 608 C C . ARG A 1 72 ? 16.781 -2.762 -9.753 1.00 89.50 72 ARG A C 1
ATOM 610 O O . ARG A 1 72 ? 17.695 -2.136 -10.276 1.00 89.50 72 ARG A O 1
ATOM 617 N N . LYS A 1 73 ? 16.903 -4.046 -9.394 1.00 90.75 73 LYS A N 1
ATOM 618 C CA . LYS A 1 73 ? 18.118 -4.846 -9.641 1.00 90.75 73 LYS A CA 1
ATOM 619 C C . LYS A 1 73 ? 18.38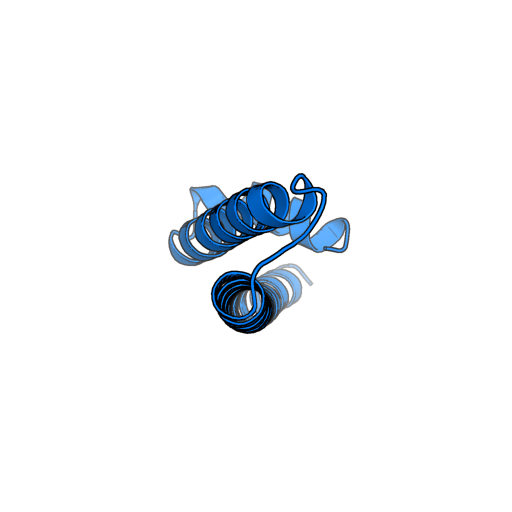7 -5.071 -11.127 1.00 90.75 73 LYS A C 1
ATOM 621 O O . LYS A 1 73 ? 19.542 -5.207 -11.500 1.00 90.75 73 LYS A O 1
ATOM 626 N N . ARG A 1 74 ? 17.350 -5.134 -11.968 1.00 86.56 74 ARG A N 1
ATOM 627 C CA . ARG A 1 74 ? 17.501 -5.268 -13.429 1.00 86.56 74 ARG A CA 1
ATOM 628 C C . ARG A 1 74 ? 17.983 -3.982 -14.101 1.00 86.56 74 ARG A C 1
ATOM 630 O O . ARG A 1 74 ? 18.549 -4.063 -15.185 1.00 86.56 74 ARG A O 1
ATOM 637 N N . GLU A 1 75 ? 17.719 -2.824 -13.497 1.00 78.25 75 GLU A N 1
ATOM 638 C CA . GLU A 1 75 ? 18.168 -1.519 -14.003 1.00 78.25 75 GLU A CA 1
ATOM 639 C C . GLU A 1 75 ? 19.556 -1.095 -13.491 1.00 78.25 75 GLU A C 1
ATOM 641 O O . GLU A 1 75 ? 20.114 -0.126 -14.009 1.00 78.25 75 GLU A O 1
ATOM 646 N N . ALA A 1 76 ? 20.082 -1.779 -12.469 1.00 70.44 76 ALA A N 1
ATOM 647 C CA . ALA A 1 76 ? 21.387 -1.523 -11.851 1.00 70.44 76 ALA A CA 1
ATOM 648 C C . ALA A 1 76 ? 22.520 -2.277 -12.561 1.00 70.44 76 ALA A C 1
ATOM 650 O O . ALA A 1 76 ? 23.611 -1.677 -12.693 1.00 70.44 76 ALA A O 1
#

InterPro domains:
  IPR038444 DUF465 superfamily [G3DSA:6.10.280.50] (3-76)

Secondary structure (DSSP, 8-state):
--HHHHHHHHHHTTT-HHHHHHHHHHHHHHHHHHHHHTSSS--HHHHHHHHHHHHHHHHHHHHHHHHHHHHHHHH-

Sequence (76 aa):
MEQYELDLITKYGDQDPQIKELWEEHLSLERELERFANKPFLSPQEESQMKEIKKRKLAGKSKLQDLLEEYRKREA